Protein AF-A0A1V4Q4Z1-F1 (afdb_monomer)

Solvent-accessible surface area (backbone atoms only — not comparable to full-atom values): 4311 Å² total; per-residue (Å²): 112,70,48,58,53,26,43,54,51,18,53,53,22,50,56,50,21,55,53,19,58,75,73,66,39,60,70,59,19,52,52,23,49,52,51,19,53,52,27,42,51,52,21,51,54,50,50,52,53,49,51,56,55,48,64,71,31,92,86,46,81,66,93,41,74,72,52,50,53,51,52,51,62,74,54,69,79,76,124

Mean predicted aligned error: 10.89 Å

Radius of gyration: 21.9 Å; Cα contacts (8 Å, |Δi|>4): 48; chains: 1;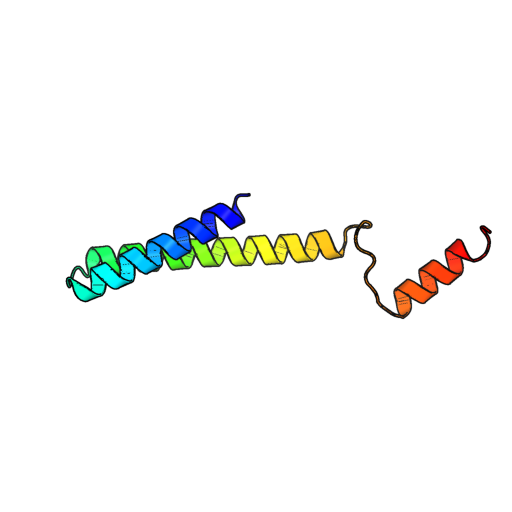 bounding box: 50×23×53 Å

Secondary structure (DSSP, 8-state):
-HHHHHHHHHHHHHHHHHHHHHTT-HHHHHHHHHHHHHHHHHHHHHHHHHHHHHHTSTTS----HHHHHHHHHHHTT--

pLDDT: mean 82.23, std 14.62, range [46.34, 97.0]

Sequence (79 aa):
MLAFFLLIVGFASLAVLLVSVVVGNTALAVTAAVVGLVAFGVAATTMTMLGRKLHHSALIPDYTDTETEHYLRDYRHGA

Structure (mmCIF, N/CA/C/O backbone):
data_AF-A0A1V4Q4Z1-F1
#
_entry.id   AF-A0A1V4Q4Z1-F1
#
loop_
_atom_site.group_PDB
_atom_site.id
_atom_site.type_symbol
_atom_site.label_atom_id
_atom_site.label_alt_id
_atom_site.l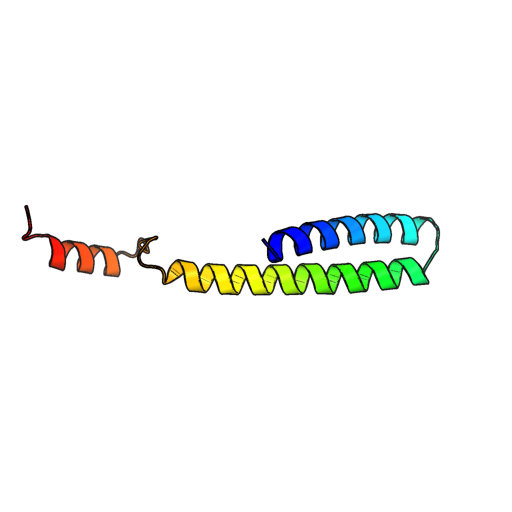abel_comp_id
_atom_site.label_asym_id
_atom_site.label_entity_id
_atom_site.label_seq_id
_atom_site.pdbx_PDB_ins_code
_atom_site.Cartn_x
_atom_site.Cartn_y
_atom_site.Cartn_z
_atom_site.occupancy
_atom_site.B_iso_or_equiv
_atom_site.auth_seq_id
_atom_site.auth_comp_id
_atom_site.auth_asym_id
_atom_site.auth_atom_id
_atom_site.pdbx_PDB_model_num
ATOM 1 N N . MET A 1 1 ? -2.127 9.610 10.639 1.00 74.88 1 MET A N 1
ATOM 2 C CA . MET A 1 1 ? -0.985 10.118 9.843 1.00 74.88 1 MET A CA 1
ATOM 3 C C . MET A 1 1 ? -0.256 9.022 9.075 1.00 74.88 1 MET A C 1
ATOM 5 O O . MET A 1 1 ? -0.143 9.160 7.868 1.00 74.88 1 MET A O 1
ATOM 9 N N . LEU A 1 2 ? 0.156 7.909 9.697 1.00 85.19 2 LEU A N 1
ATOM 10 C CA . LEU A 1 2 ? 0.867 6.822 8.995 1.00 85.19 2 LEU A CA 1
ATOM 11 C C . LEU A 1 2 ? 0.137 6.290 7.743 1.00 85.19 2 LEU A C 1
ATOM 13 O O . LEU A 1 2 ? 0.737 6.207 6.679 1.00 85.19 2 LEU A O 1
ATOM 17 N N . ALA A 1 3 ? -1.166 6.001 7.842 1.00 83.44 3 ALA A N 1
ATOM 18 C CA . ALA A 1 3 ? -1.954 5.512 6.704 1.00 83.44 3 ALA A CA 1
ATOM 19 C C . ALA A 1 3 ? -1.986 6.496 5.518 1.00 83.44 3 ALA A C 1
ATOM 21 O O . ALA A 1 3 ? -1.965 6.078 4.368 1.00 83.44 3 ALA A O 1
ATOM 22 N N . PHE A 1 4 ? -1.984 7.803 5.793 1.00 86.25 4 PHE A N 1
ATOM 23 C CA . PHE A 1 4 ? -1.946 8.833 4.756 1.00 86.25 4 PHE A CA 1
ATOM 24 C C . PHE A 1 4 ? -0.595 8.856 4.030 1.00 86.25 4 PHE A C 1
ATOM 26 O O . PHE A 1 4 ? -0.558 8.875 2.803 1.00 86.25 4 PHE A O 1
ATOM 33 N N . PHE A 1 5 ? 0.515 8.763 4.768 1.00 92.94 5 PHE A N 1
ATOM 34 C CA . PHE A 1 5 ? 1.841 8.636 4.156 1.00 92.94 5 PHE A CA 1
ATOM 35 C C . PHE A 1 5 ? 1.965 7.370 3.304 1.00 92.94 5 PHE A C 1
ATOM 37 O O . PHE A 1 5 ? 2.495 7.432 2.198 1.00 92.94 5 PHE A O 1
ATOM 44 N N . LEU A 1 6 ? 1.432 6.240 3.776 1.00 91.06 6 LEU A N 1
ATOM 45 C CA . LEU A 1 6 ? 1.424 4.990 3.013 1.00 91.06 6 LEU A CA 1
ATOM 46 C C . LEU A 1 6 ? 0.620 5.102 1.713 1.00 91.06 6 LEU A C 1
ATOM 48 O O . LEU A 1 6 ? 1.052 4.565 0.698 1.00 91.06 6 LEU A O 1
ATOM 52 N N . LEU A 1 7 ? -0.494 5.842 1.709 1.00 92.12 7 LEU A N 1
ATOM 53 C CA . LEU A 1 7 ? -1.233 6.127 0.477 1.00 92.12 7 LEU A CA 1
ATOM 54 C C . LEU A 1 7 ? -0.390 6.930 -0.516 1.00 92.12 7 LEU A C 1
ATOM 56 O O . LEU A 1 7 ? -0.328 6.560 -1.685 1.00 92.12 7 LEU A O 1
ATOM 60 N N . ILE A 1 8 ? 0.299 7.983 -0.064 1.00 93.94 8 ILE A N 1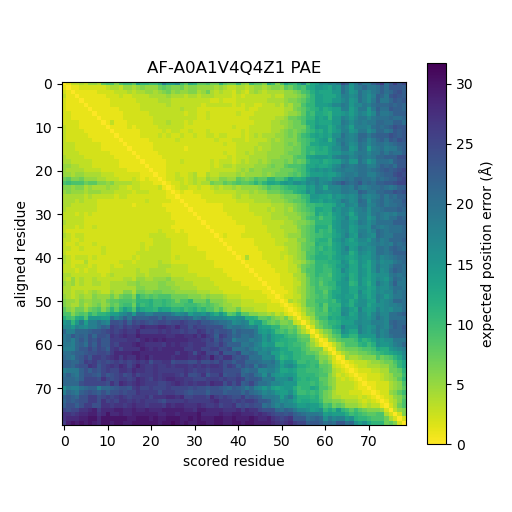
ATOM 61 C CA . ILE A 1 8 ? 1.176 8.785 -0.935 1.00 93.94 8 ILE A CA 1
ATOM 62 C C . ILE A 1 8 ? 2.285 7.914 -1.533 1.00 93.94 8 ILE A C 1
ATOM 64 O O . ILE A 1 8 ? 2.511 7.954 -2.742 1.00 93.94 8 ILE A O 1
ATOM 68 N N . VAL A 1 9 ? 2.949 7.100 -0.707 1.00 92.50 9 VAL A N 1
ATOM 69 C CA . VAL A 1 9 ? 3.999 6.177 -1.165 1.00 92.50 9 VAL A CA 1
ATOM 70 C C . VAL A 1 9 ? 3.436 5.156 -2.155 1.00 92.50 9 VAL A C 1
ATOM 72 O O . VAL A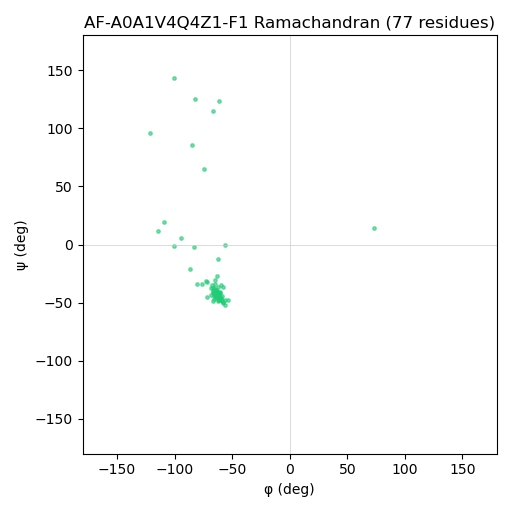 1 9 ? 4.045 4.922 -3.198 1.00 92.50 9 VAL A O 1
ATOM 75 N N . GLY A 1 10 ? 2.253 4.601 -1.882 1.00 92.00 10 GLY A N 1
ATOM 76 C CA . GLY A 1 10 ? 1.552 3.700 -2.793 1.00 92.00 10 GLY A CA 1
ATOM 77 C C . GLY A 1 10 ? 1.284 4.350 -4.153 1.00 92.00 10 GLY A C 1
ATOM 78 O O . GLY A 1 10 ? 1.651 3.795 -5.188 1.00 92.00 10 GLY A O 1
ATOM 79 N N . PHE A 1 11 ? 0.739 5.566 -4.177 1.00 94.31 11 PHE A N 1
ATOM 80 C CA . PHE A 1 11 ? 0.495 6.291 -5.428 1.00 94.31 11 PHE A CA 1
ATOM 81 C C . PHE A 1 11 ? 1.784 6.630 -6.183 1.00 94.31 11 PHE A C 1
ATOM 83 O O . PHE A 1 11 ? 1.856 6.424 -7.395 1.00 94.31 11 PHE A O 1
ATOM 90 N N . ALA A 1 12 ? 2.822 7.089 -5.481 1.00 94.56 12 ALA A N 1
ATOM 91 C CA . ALA A 1 12 ? 4.120 7.359 -6.091 1.00 94.56 12 ALA A CA 1
ATOM 92 C C . ALA A 1 12 ? 4.725 6.088 -6.712 1.00 94.56 12 ALA A C 1
ATOM 94 O O . ALA A 1 12 ? 5.232 6.125 -7.833 1.00 94.56 12 ALA A O 1
ATOM 95 N N . SER A 1 13 ? 4.610 4.944 -6.030 1.00 92.88 13 SER A N 1
ATOM 96 C CA . SER A 1 13 ? 5.098 3.664 -6.549 1.00 92.88 13 SER A CA 1
ATOM 97 C C . SER A 1 13 ? 4.352 3.207 -7.809 1.00 92.88 13 SER A C 1
ATOM 99 O O . SER A 1 13 ? 4.982 2.670 -8.715 1.00 92.88 13 SER A O 1
ATOM 101 N N . LEU A 1 14 ? 3.050 3.496 -7.942 1.00 92.62 14 LEU A N 1
ATOM 102 C CA . LEU A 1 14 ? 2.297 3.218 -9.173 1.00 92.62 14 LEU A CA 1
ATOM 103 C C . LEU A 1 14 ? 2.769 4.078 -10.350 1.00 92.62 14 LEU A C 1
ATOM 105 O O . LEU A 1 14 ? 2.880 3.576 -11.468 1.00 92.62 14 LEU A O 1
ATOM 109 N N . ALA A 1 15 ? 3.087 5.352 -10.112 1.00 93.94 15 ALA A N 1
ATOM 110 C CA . ALA A 1 15 ? 3.655 6.208 -11.152 1.00 93.94 15 ALA A CA 1
ATOM 111 C C . ALA A 1 15 ? 5.008 5.662 -11.638 1.00 93.94 15 ALA A C 1
ATOM 113 O O . ALA A 1 15 ? 5.244 5.549 -12.842 1.00 93.94 15 ALA A O 1
ATOM 114 N N . VAL A 1 16 ? 5.868 5.250 -10.700 1.00 94.19 16 VAL A N 1
ATOM 115 C CA . VAL A 1 16 ? 7.166 4.633 -11.006 1.00 94.19 16 VAL A CA 1
ATOM 116 C C . VAL A 1 16 ? 6.994 3.307 -11.753 1.00 94.19 16 VAL A C 1
ATOM 118 O O . VAL A 1 16 ? 7.700 3.068 -12.733 1.00 94.19 16 VAL A O 1
ATOM 121 N N . LEU A 1 17 ? 6.036 2.470 -11.346 1.00 93.94 17 LEU A N 1
ATOM 122 C CA . LEU A 1 17 ? 5.697 1.216 -12.021 1.00 93.94 17 LEU A CA 1
ATOM 123 C C . LEU A 1 17 ? 5.347 1.455 -13.494 1.00 93.94 17 LEU A C 1
ATOM 125 O O . LEU A 1 17 ? 5.930 0.817 -14.368 1.00 93.94 17 LEU A O 1
ATOM 129 N N . LEU A 1 18 ? 4.430 2.389 -13.766 1.00 94.94 18 LEU A N 1
ATOM 130 C CA . LEU A 1 18 ? 3.969 2.693 -15.123 1.00 94.94 18 LEU A CA 1
ATOM 131 C C . LEU A 1 18 ? 5.125 3.119 -16.028 1.00 94.94 18 LEU A C 1
ATOM 133 O O . LEU A 1 18 ? 5.293 2.567 -17.114 1.00 94.94 18 LEU A O 1
ATOM 137 N N . VAL A 1 19 ? 5.963 4.046 -15.560 1.00 96.19 19 VAL A N 1
ATOM 138 C CA . VAL A 1 19 ? 7.138 4.496 -16.320 1.00 96.19 19 VAL A CA 1
ATOM 139 C C . VAL A 1 19 ? 8.117 3.342 -16.546 1.00 96.19 19 VAL A C 1
ATOM 141 O O . VAL A 1 19 ? 8.637 3.177 -17.646 1.00 96.19 19 VAL A O 1
ATOM 144 N N . SER A 1 20 ? 8.337 2.500 -15.537 1.00 93.75 20 SER A N 1
ATOM 145 C CA . SER A 1 20 ? 9.285 1.382 -15.627 1.00 93.75 20 SER A CA 1
ATOM 146 C C . SER A 1 20 ? 8.851 0.319 -16.627 1.00 93.75 20 SER A C 1
ATOM 148 O O . SER A 1 20 ? 9.691 -0.213 -17.351 1.00 93.75 20 SER A O 1
ATOM 150 N N . VAL A 1 21 ? 7.546 0.044 -16.704 1.00 94.69 21 VAL A N 1
ATOM 151 C CA . VAL A 1 21 ? 6.972 -0.856 -17.712 1.00 94.69 21 VAL A CA 1
ATOM 152 C C . VAL A 1 21 ? 7.185 -0.289 -19.114 1.00 94.69 21 VAL A C 1
ATOM 154 O O . VAL A 1 21 ? 7.625 -1.017 -20.000 1.00 94.69 21 VAL A O 1
ATOM 157 N N . VAL A 1 22 ? 6.946 1.012 -19.307 1.00 95.88 22 VAL A N 1
ATOM 158 C CA . VAL A 1 22 ? 7.131 1.678 -20.608 1.00 95.88 22 VAL A CA 1
ATOM 159 C C . VAL A 1 22 ? 8.597 1.667 -21.052 1.00 95.88 22 VAL A C 1
ATOM 161 O O . VAL A 1 22 ? 8.882 1.441 -22.223 1.00 95.88 22 VAL A O 1
ATOM 164 N N . VAL A 1 23 ? 9.535 1.871 -20.125 1.00 95.06 23 VAL A N 1
ATOM 165 C CA . VAL A 1 23 ? 10.983 1.904 -20.413 1.00 95.06 23 VAL A CA 1
ATOM 166 C C . VAL A 1 23 ? 11.597 0.489 -20.462 1.00 95.06 23 VAL A C 1
ATOM 168 O O . VAL A 1 23 ? 12.780 0.330 -20.753 1.00 95.06 23 VAL A O 1
ATOM 171 N N . GLY A 1 24 ? 10.812 -0.564 -20.205 1.00 93.62 24 GLY A N 1
ATOM 172 C CA . GLY A 1 24 ? 11.277 -1.956 -20.232 1.00 93.62 24 GLY A CA 1
ATOM 173 C C . GLY A 1 24 ? 12.170 -2.347 -19.048 1.00 93.62 24 GLY A C 1
ATOM 174 O O . GLY A 1 24 ? 12.821 -3.391 -19.080 1.00 93.62 24 GLY A O 1
ATOM 175 N N . ASN A 1 25 ? 12.206 -1.540 -17.984 1.00 94.38 25 ASN A N 1
ATOM 176 C CA . ASN A 1 25 ? 12.971 -1.837 -16.776 1.00 94.38 25 ASN A CA 1
ATOM 177 C C . ASN A 1 25 ? 12.156 -2.742 -15.839 1.00 94.38 2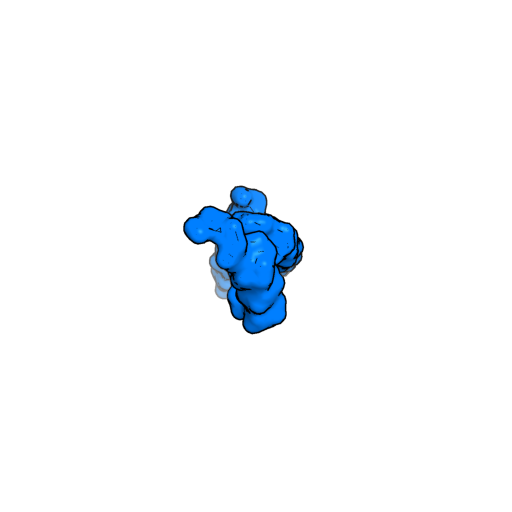5 ASN A C 1
ATOM 179 O O . ASN A 1 25 ? 11.468 -2.281 -14.925 1.00 94.38 25 ASN A O 1
ATOM 183 N N . THR A 1 26 ? 12.243 -4.051 -16.077 1.00 93.38 26 THR A N 1
ATOM 184 C CA . THR A 1 26 ? 11.477 -5.073 -15.348 1.00 93.38 26 THR A CA 1
ATOM 185 C C . THR A 1 26 ? 11.827 -5.137 -13.866 1.00 93.38 26 THR A C 1
ATOM 187 O O . THR A 1 26 ? 10.928 -5.278 -13.040 1.00 93.38 26 THR A O 1
ATOM 190 N N . ALA A 1 27 ? 13.103 -4.984 -13.507 1.00 93.94 27 ALA A N 1
ATOM 191 C CA . ALA A 1 27 ? 13.535 -5.006 -12.112 1.00 93.94 27 ALA A CA 1
ATOM 192 C C . ALA A 1 27 ? 12.883 -3.870 -11.313 1.00 93.94 27 ALA A C 1
ATOM 194 O O . ALA A 1 27 ? 12.318 -4.109 -10.246 1.00 93.94 27 ALA A O 1
ATOM 195 N N . LEU A 1 28 ? 12.908 -2.648 -11.855 1.00 93.19 28 LEU A N 1
ATOM 196 C CA . LEU A 1 28 ? 12.330 -1.482 -11.188 1.00 93.19 28 LEU A CA 1
ATOM 197 C C . LEU A 1 28 ? 10.794 -1.506 -11.202 1.00 93.19 28 LEU A C 1
ATOM 199 O O . LEU A 1 28 ? 10.159 -1.080 -10.241 1.00 93.19 28 LEU A O 1
A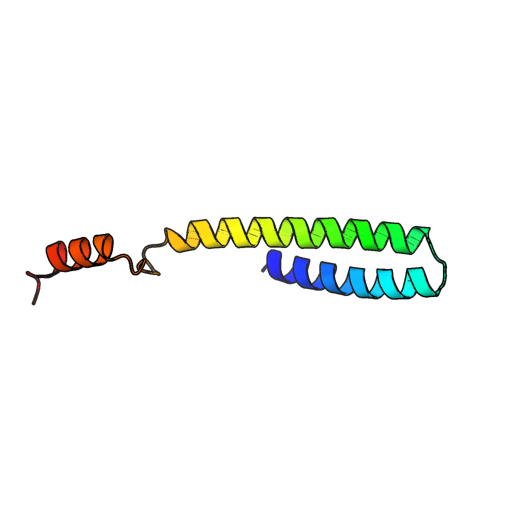TOM 203 N N . ALA A 1 29 ? 10.189 -2.079 -12.246 1.00 93.88 29 ALA A N 1
ATOM 204 C CA . ALA A 1 29 ? 8.752 -2.327 -12.282 1.00 93.88 29 ALA A CA 1
ATOM 205 C C . ALA A 1 29 ? 8.321 -3.297 -11.166 1.00 93.88 29 ALA A C 1
ATOM 207 O O . ALA A 1 29 ? 7.401 -3.000 -10.408 1.00 93.88 29 ALA A O 1
ATOM 208 N N . VAL A 1 30 ? 9.007 -4.433 -11.007 1.00 96.44 30 VAL A N 1
ATOM 209 C CA . VAL A 1 30 ? 8.664 -5.423 -9.971 1.00 96.44 30 VAL A CA 1
ATOM 210 C C . VAL A 1 30 ? 8.835 -4.839 -8.570 1.00 96.44 30 VAL A C 1
ATOM 212 O O . VAL A 1 30 ? 7.950 -5.008 -7.730 1.00 96.44 30 VAL A O 1
ATOM 215 N N . THR A 1 31 ? 9.925 -4.114 -8.306 1.00 95.88 31 THR A N 1
ATOM 216 C CA . THR A 1 31 ? 10.129 -3.494 -6.988 1.00 95.88 31 THR A CA 1
ATOM 217 C C . THR A 1 31 ? 9.059 -2.449 -6.687 1.00 95.88 31 THR A C 1
ATOM 219 O O . THR A 1 31 ? 8.489 -2.470 -5.596 1.00 95.88 31 THR A O 1
ATOM 222 N N . ALA A 1 32 ? 8.717 -1.591 -7.652 1.00 94.19 32 ALA A N 1
ATOM 223 C CA . ALA A 1 32 ? 7.662 -0.594 -7.496 1.00 94.19 32 ALA A CA 1
ATOM 224 C C . ALA A 1 32 ? 6.284 -1.235 -7.254 1.00 94.19 32 ALA A C 1
ATOM 226 O O . ALA A 1 32 ? 5.550 -0.787 -6.373 1.00 94.19 32 ALA A O 1
ATOM 227 N N . ALA A 1 33 ? 5.959 -2.323 -7.962 1.00 94.06 33 ALA A N 1
ATOM 228 C CA . ALA A 1 33 ? 4.721 -3.072 -7.748 1.00 94.06 33 ALA A CA 1
ATOM 229 C C . ALA A 1 33 ? 4.635 -3.655 -6.329 1.00 94.06 33 ALA A C 1
ATOM 231 O O . ALA A 1 33 ? 3.608 -3.506 -5.666 1.00 94.06 33 ALA A O 1
ATOM 232 N N . VAL A 1 34 ? 5.710 -4.287 -5.844 1.00 97.00 34 VAL A N 1
ATOM 233 C CA . VAL A 1 34 ? 5.750 -4.879 -4.495 1.00 97.00 34 VAL A CA 1
ATOM 234 C C . VAL A 1 34 ? 5.614 -3.799 -3.424 1.00 97.00 34 VAL A C 1
ATOM 236 O O . VAL A 1 34 ? 4.804 -3.945 -2.508 1.00 97.00 34 VAL A O 1
ATOM 239 N N . VAL A 1 35 ? 6.357 -2.697 -3.555 1.00 96.31 35 VAL A N 1
ATOM 240 C CA . VAL A 1 35 ? 6.277 -1.567 -2.617 1.00 96.31 35 VAL A CA 1
ATOM 241 C C . VAL A 1 35 ? 4.863 -0.990 -2.586 1.00 96.31 35 VAL A C 1
ATOM 243 O O . VAL A 1 35 ? 4.316 -0.792 -1.501 1.00 96.31 35 VAL A O 1
ATOM 246 N N . GLY A 1 36 ? 4.248 -0.779 -3.751 1.00 94.00 36 GLY A N 1
ATOM 247 C CA . GLY A 1 36 ? 2.880 -0.279 -3.843 1.00 94.00 36 GLY A CA 1
ATOM 248 C C . GLY A 1 36 ? 1.868 -1.208 -3.194 1.00 94.00 36 GLY A C 1
ATOM 249 O O . GLY A 1 36 ? 1.054 -0.763 -2.386 1.00 94.00 36 GLY A O 1
ATOM 250 N N . LEU A 1 37 ? 1.957 -2.507 -3.480 1.00 96.12 37 LEU A N 1
ATOM 251 C CA . LEU A 1 37 ? 1.049 -3.510 -2.928 1.00 96.12 37 LEU A CA 1
ATOM 252 C C . LEU A 1 37 ? 1.129 -3.574 -1.397 1.00 96.12 37 LEU A C 1
ATOM 254 O O . LEU A 1 37 ? 0.095 -3.585 -0.727 1.00 96.12 37 LEU A O 1
ATOM 258 N N . VAL A 1 38 ? 2.339 -3.543 -0.835 1.00 96.25 38 VAL A N 1
ATOM 259 C CA . VAL A 1 38 ? 2.537 -3.512 0.622 1.00 96.25 38 VAL A CA 1
ATOM 260 C C . VAL A 1 38 ? 2.010 -2.206 1.216 1.00 96.25 38 VAL A C 1
ATOM 262 O O . VAL A 1 38 ? 1.272 -2.241 2.201 1.00 96.25 38 VAL A O 1
ATOM 265 N N . ALA A 1 39 ? 2.334 -1.056 0.618 1.00 93.94 39 ALA A N 1
ATOM 266 C CA . ALA A 1 39 ? 1.913 0.245 1.130 1.00 93.94 39 ALA A CA 1
ATOM 267 C C . ALA A 1 39 ? 0.382 0.388 1.153 1.00 93.94 39 ALA A C 1
ATOM 269 O O . ALA A 1 39 ? -0.188 0.749 2.187 1.00 93.94 39 ALA A O 1
ATOM 270 N N . PHE A 1 40 ? -0.296 0.033 0.056 1.00 93.62 40 PHE A N 1
ATOM 271 C CA . PHE A 1 40 ? -1.758 0.051 -0.011 1.00 93.62 40 PHE A CA 1
ATOM 272 C C . PHE A 1 40 ? -2.395 -0.982 0.917 1.0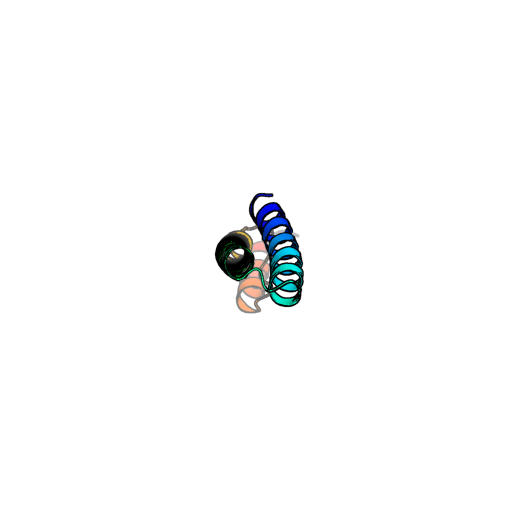0 93.62 40 PHE A C 1
ATOM 274 O O . PHE A 1 40 ? -3.369 -0.659 1.599 1.00 93.62 40 PHE A O 1
ATOM 281 N N . GLY A 1 41 ? -1.830 -2.190 1.001 1.00 95.12 41 GLY A N 1
ATOM 282 C CA . GLY A 1 41 ? -2.309 -3.227 1.913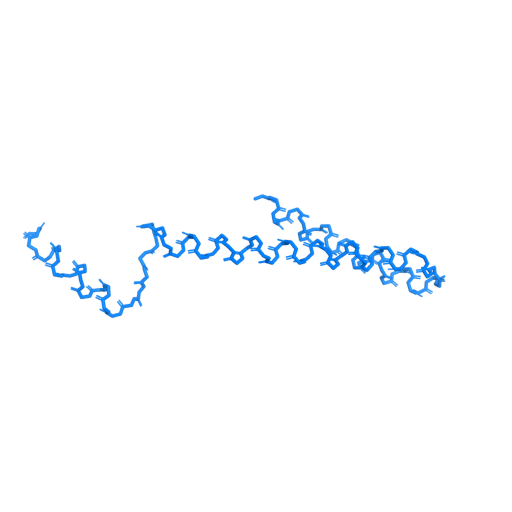 1.00 95.12 41 GLY A CA 1
ATOM 283 C C . GLY A 1 41 ? -2.283 -2.762 3.370 1.00 95.12 41 GLY A C 1
ATOM 284 O O . GLY A 1 41 ? -3.299 -2.827 4.061 1.00 95.12 41 GLY A O 1
ATOM 285 N N . VAL A 1 42 ? -1.154 -2.213 3.828 1.00 93.69 42 VAL A N 1
ATOM 286 C CA . VAL A 1 42 ? -1.014 -1.703 5.203 1.00 93.69 42 VAL A CA 1
ATOM 287 C C . VAL A 1 42 ? -1.898 -0.474 5.443 1.00 93.69 42 VAL A C 1
ATOM 289 O O . VAL A 1 42 ? -2.491 -0.338 6.516 1.00 93.69 42 VAL A O 1
ATOM 292 N N . ALA A 1 43 ? -2.041 0.419 4.460 1.00 91.31 43 ALA A N 1
ATOM 293 C CA . ALA A 1 43 ? -2.942 1.564 4.582 1.00 91.31 43 ALA A CA 1
ATOM 294 C C . ALA A 1 43 ? -4.404 1.120 4.762 1.00 91.31 43 ALA A C 1
ATOM 296 O O . ALA A 1 43 ? -5.083 1.604 5.672 1.00 91.31 43 ALA A O 1
ATOM 297 N N . ALA A 1 44 ? -4.868 0.165 3.951 1.00 92.12 44 ALA A N 1
ATOM 298 C CA . ALA A 1 44 ? -6.230 -0.360 4.004 1.00 92.12 44 ALA A CA 1
ATOM 299 C C . ALA A 1 44 ? -6.523 -1.085 5.327 1.00 92.12 44 ALA A C 1
ATOM 301 O O . ALA A 1 44 ? -7.561 -0.846 5.953 1.00 92.12 44 ALA A O 1
ATOM 302 N N . THR A 1 45 ? -5.600 -1.925 5.809 1.00 92.38 45 THR A N 1
ATOM 303 C CA . THR A 1 45 ? -5.762 -2.588 7.114 1.00 92.38 45 THR A CA 1
ATOM 304 C C . THR A 1 45 ? -5.786 -1.579 8.261 1.00 92.38 45 THR A C 1
ATOM 306 O O . THR A 1 45 ? -6.628 -1.677 9.152 1.00 92.38 45 THR A O 1
ATOM 309 N N . THR A 1 46 ? -4.937 -0.551 8.217 1.00 89.19 46 THR A N 1
ATOM 310 C CA . THR A 1 46 ? -4.918 0.496 9.248 1.00 89.19 46 THR A CA 1
ATOM 311 C C . THR A 1 46 ? -6.214 1.307 9.249 1.00 89.19 46 THR A C 1
ATOM 313 O O . THR A 1 46 ? -6.777 1.563 10.314 1.00 89.19 46 THR A O 1
ATOM 316 N N . MET A 1 47 ? -6.717 1.694 8.071 1.00 87.06 47 MET A N 1
ATOM 317 C CA . MET A 1 47 ? -7.972 2.443 7.955 1.00 87.06 47 MET A CA 1
ATOM 318 C C . MET A 1 47 ? -9.177 1.626 8.420 1.00 87.06 47 MET A C 1
ATOM 320 O O . MET A 1 47 ? -10.010 2.151 9.151 1.00 87.06 47 MET A O 1
ATOM 324 N N . THR A 1 48 ? -9.258 0.345 8.062 1.00 87.06 48 THR A N 1
ATOM 325 C CA . THR A 1 48 ? -10.362 -0.527 8.503 1.00 87.06 48 THR A CA 1
ATOM 326 C C . THR A 1 48 ? -10.332 -0.786 10.008 1.00 87.06 48 THR A C 1
ATOM 328 O O . THR A 1 48 ? -11.376 -0.715 10.657 1.00 87.06 48 THR A O 1
ATOM 331 N N . MET A 1 49 ? -9.152 -1.017 10.595 1.00 86.69 49 MET A N 1
ATOM 332 C CA . MET A 1 49 ? -9.014 -1.133 12.051 1.00 86.69 49 MET A CA 1
ATOM 333 C C . MET A 1 49 ? -9.411 0.160 12.763 1.00 86.69 49 MET A C 1
ATOM 335 O O . MET A 1 49 ? -10.127 0.113 13.763 1.00 86.69 49 MET A O 1
ATOM 339 N N . LEU A 1 50 ? -8.958 1.309 12.254 1.00 83.75 50 LEU A N 1
ATOM 340 C CA . LEU A 1 50 ? -9.290 2.601 12.840 1.00 83.75 50 LEU A CA 1
ATOM 341 C C . LEU A 1 50 ? -10.784 2.901 12.706 1.00 83.75 50 LEU A C 1
ATOM 343 O O . LEU A 1 50 ? -11.390 3.315 13.685 1.00 83.75 50 LEU A O 1
ATOM 347 N N . GLY A 1 51 ? -11.383 2.621 11.548 1.00 80.50 51 GLY A N 1
ATOM 348 C CA . GLY A 1 51 ? -12.820 2.751 11.322 1.00 80.50 51 GLY A CA 1
ATOM 349 C C . GLY A 1 51 ? -13.625 1.933 12.327 1.00 80.50 51 GLY A C 1
ATOM 350 O O . GLY A 1 51 ? -14.491 2.485 12.990 1.00 80.50 51 GLY A O 1
ATOM 351 N N . ARG A 1 52 ? -13.269 0.658 12.545 1.00 78.25 52 ARG A N 1
ATOM 352 C CA . ARG A 1 52 ? -13.926 -0.192 13.557 1.00 78.25 52 ARG A CA 1
ATOM 353 C C . ARG A 1 52 ? -13.779 0.352 14.979 1.00 78.25 52 ARG A C 1
ATOM 355 O O . ARG A 1 52 ? -14.743 0.326 15.735 1.00 78.25 52 ARG A O 1
ATOM 362 N N . LYS A 1 53 ? -12.596 0.859 15.344 1.00 73.88 53 LYS A N 1
ATOM 363 C CA . LYS A 1 53 ? -12.370 1.466 16.667 1.00 73.88 53 LYS A CA 1
ATOM 364 C C . LYS A 1 53 ? -13.128 2.781 16.851 1.00 73.88 53 LYS A C 1
ATOM 366 O O . LYS A 1 53 ? -13.611 3.037 17.944 1.00 73.88 53 LYS A O 1
ATOM 371 N N . LEU A 1 54 ? -13.225 3.600 15.805 1.00 67.31 54 LEU A N 1
ATOM 372 C CA . LEU A 1 54 ? -13.972 4.857 15.829 1.00 67.31 54 LEU A CA 1
ATOM 373 C C . LEU A 1 54 ? -15.486 4.628 15.846 1.00 67.31 54 LEU A C 1
ATOM 375 O O . LEU A 1 54 ? -16.179 5.394 16.495 1.00 67.31 54 LEU A O 1
ATOM 379 N N . HIS A 1 55 ? -15.977 3.560 15.217 1.00 58.88 55 HIS A N 1
ATOM 380 C CA . HIS A 1 55 ? -17.384 3.146 15.283 1.00 58.88 55 HIS A CA 1
ATOM 381 C C . HIS A 1 55 ? -17.817 2.769 16.712 1.00 58.88 55 HIS A C 1
ATOM 383 O O . HIS A 1 55 ? -18.970 2.903 17.067 1.00 58.88 55 HIS A O 1
ATOM 389 N N . HIS A 1 56 ? -16.884 2.313 17.557 1.00 56.03 56 HIS A N 1
ATOM 390 C CA . HIS A 1 56 ? -17.138 2.048 18.984 1.00 56.03 56 HIS A CA 1
ATOM 391 C C . HIS A 1 56 ? -16.768 3.240 19.883 1.00 56.03 56 HIS A C 1
ATOM 393 O O . HIS A 1 56 ? -16.754 3.127 21.109 1.00 56.03 56 HIS A O 1
ATOM 399 N N . SER A 1 57 ? -16.387 4.375 19.293 1.00 53.97 57 SER A N 1
ATOM 400 C CA . SER A 1 57 ? -16.090 5.586 20.045 1.00 53.97 57 SER A CA 1
ATOM 401 C C . SER A 1 57 ? -17.402 6.293 20.351 1.00 53.97 57 SER A C 1
ATOM 403 O O . SER A 1 57 ? -18.114 6.674 19.429 1.00 53.97 57 SER A O 1
ATOM 405 N N . ALA A 1 58 ? -17.662 6.570 21.632 1.00 55.28 58 ALA A N 1
ATOM 406 C CA . ALA A 1 58 ? -18.836 7.306 22.128 1.00 55.28 58 ALA A CA 1
ATOM 407 C C . ALA A 1 58 ? -19.032 8.717 21.520 1.00 55.28 58 ALA A C 1
ATOM 409 O O . ALA A 1 58 ? -19.952 9.438 21.892 1.00 55.28 58 ALA A O 1
ATOM 410 N N . LEU A 1 59 ? -18.134 9.142 20.627 1.00 54.84 59 LEU A N 1
ATOM 411 C CA . LEU A 1 59 ? -18.176 10.418 19.927 1.00 54.84 59 LEU A CA 1
ATOM 412 C C . LEU A 1 59 ? -19.015 10.380 18.638 1.00 54.84 59 LEU A C 1
ATOM 414 O O . LEU A 1 59 ? -19.407 11.440 18.156 1.00 54.84 59 LEU A O 1
ATOM 418 N N . ILE A 1 60 ? -19.245 9.197 18.057 1.00 55.94 60 ILE A N 1
ATOM 419 C CA . ILE A 1 60 ? -20.063 9.025 16.852 1.00 55.94 60 ILE A CA 1
ATOM 420 C C . ILE A 1 60 ? -21.190 8.067 17.239 1.00 55.94 60 ILE A C 1
ATOM 422 O O . ILE A 1 60 ? -20.949 6.865 17.266 1.00 55.94 60 ILE A O 1
ATOM 426 N N . PRO A 1 61 ? -22.379 8.576 17.611 1.00 57.50 61 PRO A N 1
ATOM 427 C CA . PRO A 1 61 ? -23.510 7.705 17.881 1.00 57.50 61 PRO A CA 1
ATOM 428 C C . PRO A 1 61 ? -23.842 6.948 16.597 1.00 57.50 61 PRO A C 1
ATOM 430 O O . PRO A 1 61 ? -24.070 7.555 15.544 1.00 57.50 61 PRO A O 1
ATOM 433 N N . ASP A 1 62 ? -23.836 5.625 16.685 1.00 61.59 62 ASP A N 1
ATOM 434 C CA . ASP A 1 62 ? -24.318 4.778 15.612 1.00 61.59 62 ASP A CA 1
ATOM 435 C C . ASP A 1 62 ? -25.829 5.015 15.495 1.00 61.59 62 A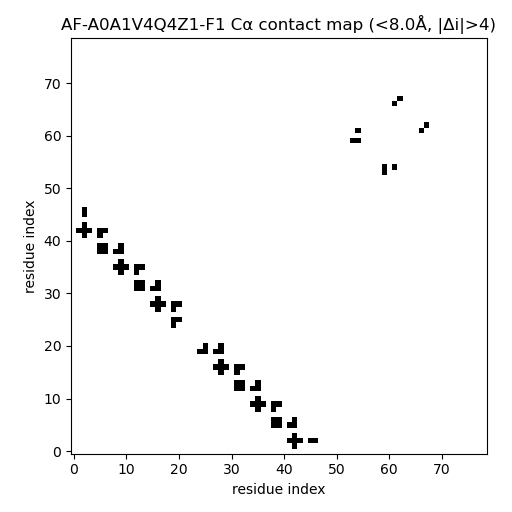SP A C 1
ATOM 437 O O . ASP A 1 62 ? -26.603 4.762 16.418 1.00 61.59 62 ASP A O 1
ATOM 441 N N . TYR A 1 63 ? -26.271 5.566 14.360 1.00 57.84 63 TYR A N 1
ATOM 442 C CA . TYR A 1 63 ? -27.689 5.812 14.075 1.00 57.84 63 TYR A CA 1
ATOM 443 C C . TYR A 1 63 ? -28.397 4.492 13.748 1.00 57.84 63 TYR A C 1
ATOM 445 O O . TYR A 1 63 ? -28.826 4.252 12.619 1.00 57.84 63 TYR A O 1
ATOM 453 N N . THR A 1 64 ? -28.476 3.606 14.733 1.00 66.31 64 THR A N 1
ATOM 454 C CA . THR A 1 64 ? -29.312 2.410 14.684 1.00 66.31 64 THR A CA 1
ATOM 455 C C . THR A 1 64 ? -30.595 2.664 15.473 1.00 66.31 64 THR A C 1
ATOM 457 O O . THR A 1 64 ? -30.585 3.345 16.505 1.00 66.31 64 THR A O 1
ATOM 460 N N . ASP A 1 65 ? -31.721 2.130 14.993 1.00 66.31 65 ASP A N 1
ATOM 461 C CA . ASP A 1 65 ? -33.031 2.324 15.638 1.00 66.31 65 ASP A CA 1
ATOM 462 C C . ASP A 1 65 ? -33.019 1.823 17.093 1.00 66.31 65 ASP A C 1
ATOM 464 O O . ASP A 1 65 ? -33.567 2.460 17.991 1.00 66.31 65 ASP A O 1
ATOM 468 N N . THR A 1 66 ? -32.295 0.729 17.344 1.00 68.62 66 THR A N 1
ATOM 469 C CA . THR A 1 66 ? -32.108 0.127 18.670 1.00 68.62 66 THR A CA 1
ATOM 470 C C . THR A 1 66 ? -31.359 1.026 19.649 1.00 68.62 66 THR A C 1
ATOM 472 O O . THR A 1 66 ? -31.703 1.091 20.828 1.00 68.62 66 THR A O 1
ATOM 475 N N . GLU A 1 67 ? -30.327 1.724 19.182 1.00 65.38 67 GLU A N 1
ATOM 476 C CA . GLU A 1 67 ? -29.499 2.581 20.033 1.00 65.38 67 GLU A CA 1
ATOM 477 C C . GLU A 1 67 ? -30.185 3.927 20.277 1.00 65.38 67 GLU A C 1
ATOM 479 O O . GLU A 1 67 ? -30.165 4.448 21.391 1.00 65.38 67 GLU A O 1
ATOM 484 N N . THR A 1 68 ? -30.928 4.416 19.281 1.00 70.69 68 THR A N 1
ATOM 485 C CA . THR A 1 68 ? -31.817 5.578 19.410 1.00 70.69 68 THR A CA 1
ATOM 486 C C . THR A 1 68 ? -32.885 5.347 20.482 1.00 70.69 68 THR A C 1
ATOM 488 O O . THR A 1 68 ? -33.124 6.218 21.319 1.00 70.69 68 THR A O 1
ATOM 491 N N . GLU A 1 69 ? -33.502 4.164 20.506 1.00 71.12 69 GLU A N 1
ATOM 492 C CA . GLU A 1 69 ? -34.510 3.807 21.508 1.00 71.12 69 GLU A CA 1
ATOM 493 C C . GLU A 1 69 ? -33.904 3.679 22.919 1.00 71.12 69 GLU A C 1
ATOM 495 O O . GLU A 1 69 ? -34.524 4.094 23.903 1.00 71.12 69 GLU A O 1
ATOM 500 N N . HIS A 1 70 ? -32.659 3.196 23.026 1.00 69.69 70 HIS A N 1
ATOM 501 C CA . HIS A 1 70 ? -31.907 3.158 24.282 1.00 69.69 70 HIS A CA 1
ATOM 502 C C . HIS A 1 70 ? -31.567 4.567 24.800 1.00 69.69 70 HIS A C 1
ATOM 504 O O . HIS A 1 70 ? -31.876 4.886 25.950 1.00 69.69 70 HIS A O 1
ATOM 510 N N . TYR A 1 71 ? -31.034 5.445 23.941 1.00 68.75 71 TYR A N 1
ATOM 511 C CA . TYR A 1 71 ? -30.748 6.844 24.281 1.00 68.75 71 TYR A CA 1
ATOM 512 C C . TYR A 1 71 ? -32.012 7.614 24.678 1.00 68.75 71 TYR A C 1
ATOM 514 O O . TYR A 1 71 ? -32.023 8.324 25.687 1.00 68.75 71 TYR A O 1
ATOM 522 N N . LEU A 1 72 ? -33.102 7.454 23.923 1.00 73.62 72 LEU A N 1
ATOM 523 C CA . LEU A 1 72 ? -34.381 8.087 24.239 1.00 73.62 72 LEU A CA 1
ATOM 524 C C . LEU A 1 72 ? -34.974 7.567 25.542 1.00 73.62 72 LEU A C 1
ATOM 526 O O . LEU A 1 72 ? -35.679 8.323 26.197 1.00 73.62 72 LEU A O 1
ATOM 530 N N . ARG A 1 73 ? -34.721 6.314 25.926 1.00 74.94 73 ARG A N 1
ATOM 531 C CA . ARG A 1 73 ? -35.177 5.755 27.202 1.00 74.94 73 ARG A CA 1
ATOM 532 C C . ARG A 1 73 ? -34.401 6.326 28.390 1.00 74.94 73 ARG A C 1
ATOM 534 O O . ARG A 1 73 ? -35.041 6.696 29.372 1.00 74.94 73 ARG A O 1
ATOM 541 N N . ASP A 1 74 ? -33.077 6.421 28.298 1.00 73.19 74 ASP A N 1
ATOM 542 C CA . ASP A 1 74 ? -32.231 6.864 29.418 1.00 73.19 74 ASP A CA 1
ATOM 543 C C . ASP A 1 74 ? -32.276 8.384 29.639 1.00 73.19 74 ASP A C 1
ATOM 545 O O . ASP A 1 74 ? -32.267 8.842 30.782 1.00 73.19 74 ASP A O 1
ATOM 549 N N . TYR A 1 75 ? -32.403 9.181 28.573 1.00 69.25 75 TYR A N 1
ATOM 550 C CA . TYR A 1 75 ? -32.401 10.648 28.668 1.00 69.25 75 TYR A CA 1
ATOM 551 C C . TYR A 1 75 ? -33.795 11.296 28.603 1.00 69.25 75 TYR A C 1
ATOM 553 O O . TYR A 1 75 ? -33.908 12.512 28.769 1.00 69.25 75 TYR A O 1
ATOM 561 N N . ARG A 1 76 ? -34.886 10.522 28.451 1.00 63.00 76 ARG A N 1
ATOM 562 C CA . ARG A 1 76 ? -36.273 11.053 28.427 1.00 63.00 76 ARG A CA 1
ATOM 563 C C . ARG A 1 76 ? -36.724 11.749 29.705 1.00 63.00 76 ARG A C 1
ATOM 565 O O . ARG A 1 76 ? -37.818 12.307 29.718 1.00 63.00 76 ARG A O 1
ATOM 572 N N . HIS A 1 77 ? -35.986 11.617 30.802 1.00 60.81 77 HIS A N 1
ATOM 573 C CA . HIS A 1 77 ? -36.397 12.108 32.123 1.00 60.81 77 HIS A CA 1
ATOM 574 C C . HIS A 1 77 ? -35.505 13.245 32.646 1.00 60.81 77 HIS A C 1
ATOM 576 O O . HIS A 1 77 ? -35.607 13.602 33.814 1.00 60.81 77 HIS A O 1
ATOM 582 N N . GLY A 1 78 ? -34.640 13.811 31.795 1.00 56.62 78 GLY A N 1
ATOM 583 C CA . GLY A 1 78 ? -33.698 14.878 32.155 1.00 56.62 78 GLY A CA 1
ATOM 584 C C . GLY A 1 78 ? -34.003 16.267 31.580 1.00 56.62 78 GLY A C 1
ATOM 585 O O . GLY A 1 78 ? -33.074 17.069 31.505 1.00 56.62 78 GLY A O 1
ATOM 586 N N . ALA A 1 79 ? -35.240 16.546 31.152 1.00 46.34 79 ALA A N 1
ATOM 587 C CA . ALA A 1 79 ? -35.681 17.866 30.679 1.00 46.34 79 ALA A CA 1
ATOM 588 C C . ALA A 1 79 ? -36.812 18.417 31.553 1.00 46.34 79 ALA A C 1
ATOM 590 O O . ALA A 1 79 ? -37.754 17.639 31.833 1.00 46.34 79 ALA A O 1
#

Foldseek 3Di:
DLLVVLVVLLVVLVVQLVVCVVVVVVVSNVVSVVSNVVSNVVSVVVVVVVVVVVCPDPVDPDPDPVVVVVVCVVCVPPD